Protein AF-A0A3D4JBT1-F1 (afdb_monomer)

Solvent-accessible surface area (backbone atoms only — not comparable to full-atom values): 7798 Å² total; per-residue (Å²): 131,66,65,68,60,50,55,52,30,53,58,32,16,68,37,87,48,50,67,60,29,53,52,49,44,38,75,74,72,32,48,73,40,86,56,46,60,27,53,51,30,33,64,47,52,73,42,46,37,38,30,48,24,38,38,31,36,46,23,38,36,41,27,72,24,38,37,41,36,35,44,56,23,39,38,38,31,46,30,38,41,37,18,67,68,65,61,72,36,80,95,37,51,88,69,64,62,67,11,30,41,39,37,32,40,50,16,37,37,41,30,42,31,41,34,42,29,40,11,31,39,35,43,23,36,54,16,30,46,37,62,41,56,26,42,44,73,19,64,60,92,90,55,86,78,31,66,48,73,48,57,58,74,37,80,40,64,53,53,44,114

Foldseek 3Di:
DPPVLQVLQQVLLQDPDQVSNVVSVVVVVEAAECEGEERLEGADEPYHHYYQEYAYHNEYHDDHAHEEADHLEYHEYAEYEDEDNVCVDPVNVVLVFHRYEEEDYNEYEYHAEYEYRSHYEYHEAVEYNDDHQAYYHLDDPPDSHSYDHDYHPYYHDYNHD

Sequence (161 aa):
MPILKLIFSILISLLPLNILRVLGYQLLGYKINKSKIGFGTFILVDSFTLNQSKIGWFNLFVGPMNVSINQNVSIGHQNKFICGYWVLQNQYKEFNYSRTLQIEQSALITSNHYFDIAGTFILGERSWIAGIGSQFWTHGAGTQNRTIKIGSDCYIGSAVR

Nearest PDB structures (foldseek):
  4n6b-assembly2_C  TM=4.665E-01  e=2.784E-01  Glycine max
  6x3c-assembly2_B  TM=4.922E-01  e=5.284E-01  Staphylococcus aureus
  3mqg-assembly1_B  TM=2.367E-01  e=2.248E-01  Bordetella petrii DSM 12804
  7ojq-assembly1_C  TM=2.293E-01  e=1.721E-01  Pseudomonas paraeruginosa PA7
  7ojw-assembly1_C  TM=2.202E-01  e=6.901E-01  Pseudomonas paraeruginosa PA7

Radius of gyration: 15.09 Å; Cα contacts (8 Å, |Δi|>4): 430; chains: 1; bounding box: 37×35×40 Å

Mean predicted aligned error: 3.05 Å

Structure (mmCIF, N/CA/C/O backbone):
data_AF-A0A3D4JBT1-F1
#
_entry.id   AF-A0A3D4JBT1-F1
#
loop_
_atom_site.group_PDB
_atom_site.id
_atom_site.type_symbol
_atom_site.label_atom_id
_atom_site.label_alt_id
_atom_site.label_comp_id
_atom_site.label_asym_id
_atom_site.label_entity_id
_atom_site.label_seq_id
_atom_site.pdbx_PDB_ins_code
_atom_site.Cartn_x
_atom_site.Cartn_y
_atom_site.Cartn_z
_atom_site.occupancy
_atom_site.B_iso_or_equiv
_atom_site.auth_seq_id
_atom_site.auth_comp_id
_atom_site.auth_asym_id
_atom_site.auth_atom_id
_atom_site.pdbx_PDB_model_num
ATOM 1 N N . MET A 1 1 ? 16.681 8.417 -1.486 1.00 65.06 1 MET A N 1
ATOM 2 C CA . MET A 1 1 ? 15.537 8.565 -0.556 1.00 65.06 1 MET A CA 1
ATOM 3 C C . MET A 1 1 ? 15.643 9.895 0.172 1.00 65.06 1 MET A C 1
ATOM 5 O O . MET A 1 1 ? 16.734 10.194 0.642 1.00 65.06 1 MET A O 1
ATOM 9 N N . PRO A 1 2 ? 14.560 10.678 0.297 1.00 79.12 2 PRO A N 1
ATOM 10 C CA . PRO A 1 2 ? 14.557 11.870 1.142 1.00 79.12 2 PRO A CA 1
ATOM 11 C C . PRO A 1 2 ? 14.524 11.473 2.629 1.00 79.12 2 PRO A C 1
ATOM 13 O O . PRO A 1 2 ? 13.485 11.068 3.149 1.00 79.12 2 PRO A O 1
ATOM 16 N N . ILE A 1 3 ? 15.670 11.586 3.310 1.00 88.44 3 ILE A N 1
ATOM 17 C CA . ILE A 1 3 ? 15.872 11.172 4.716 1.00 88.44 3 ILE A CA 1
ATOM 18 C C . ILE A 1 3 ? 14.867 11.849 5.660 1.00 88.44 3 ILE A C 1
ATOM 20 O O . ILE A 1 3 ? 14.300 11.206 6.538 1.00 88.44 3 ILE A O 1
ATOM 24 N N . LEU A 1 4 ? 14.582 13.134 5.442 1.00 90.06 4 LEU A N 1
ATOM 25 C CA . LEU A 1 4 ? 13.642 13.882 6.273 1.00 90.06 4 LEU A CA 1
ATOM 26 C C . LEU A 1 4 ? 12.213 13.318 6.185 1.00 90.06 4 LEU A C 1
ATOM 28 O O . LEU A 1 4 ? 11.559 13.105 7.204 1.00 90.06 4 LEU A O 1
ATOM 32 N N . LYS A 1 5 ? 11.745 13.007 4.966 1.00 92.31 5 LYS A N 1
ATOM 33 C CA . LYS A 1 5 ? 10.412 12.425 4.739 1.00 92.31 5 LYS A CA 1
ATOM 34 C C . LYS A 1 5 ? 10.290 11.053 5.401 1.00 92.31 5 LYS A C 1
ATOM 36 O O . LYS A 1 5 ? 9.229 10.730 5.928 1.00 92.31 5 LYS A O 1
ATOM 41 N N . LEU A 1 6 ? 11.372 10.270 5.410 1.00 94.25 6 LEU A N 1
ATOM 42 C CA . LEU A 1 6 ? 11.444 8.986 6.109 1.00 94.25 6 LEU A CA 1
ATOM 43 C C . LEU A 1 6 ? 11.224 9.158 7.618 1.00 94.25 6 LEU A C 1
ATOM 45 O O . LEU A 1 6 ? 10.324 8.522 8.160 1.00 94.25 6 LEU A O 1
ATOM 49 N N . ILE A 1 7 ? 11.982 10.043 8.273 1.00 95.69 7 ILE A N 1
ATOM 50 C CA . ILE A 1 7 ? 11.873 10.276 9.724 1.00 95.69 7 ILE A CA 1
ATOM 51 C C . ILE A 1 7 ? 10.448 10.694 10.100 1.00 95.69 7 ILE A C 1
ATOM 53 O O . ILE A 1 7 ? 9.836 10.078 10.972 1.00 95.69 7 ILE A O 1
ATOM 57 N N . PHE A 1 8 ? 9.879 11.681 9.400 1.00 96.19 8 PHE A N 1
ATOM 58 C CA . PHE A 1 8 ? 8.502 12.105 9.659 1.00 96.19 8 PHE A CA 1
ATOM 59 C C . PHE A 1 8 ? 7.496 10.977 9.432 1.00 96.19 8 PHE A C 1
ATOM 61 O O . PHE A 1 8 ? 6.608 10.782 10.255 1.00 96.19 8 PHE A O 1
ATOM 68 N N . SER A 1 9 ? 7.653 10.192 8.365 1.00 96.19 9 SER A N 1
ATOM 69 C CA . SER A 1 9 ? 6.749 9.071 8.081 1.00 96.19 9 SER A CA 1
ATOM 70 C C . SER A 1 9 ? 6.779 8.010 9.187 1.00 96.19 9 SER A C 1
ATOM 72 O O . SER A 1 9 ? 5.730 7.439 9.492 1.00 96.19 9 SER A O 1
ATOM 74 N N . ILE A 1 10 ? 7.943 7.775 9.812 1.00 97.00 10 ILE A N 1
ATOM 75 C CA . ILE A 1 10 ? 8.084 6.865 10.960 1.00 97.00 10 ILE A CA 1
ATOM 76 C C . ILE A 1 10 ? 7.327 7.440 12.155 1.00 97.00 10 ILE A C 1
ATOM 78 O O . ILE A 1 10 ? 6.457 6.764 12.700 1.00 97.00 10 ILE A O 1
ATOM 82 N N . LEU A 1 11 ? 7.600 8.697 12.519 1.00 97.62 11 LEU A N 1
ATOM 83 C CA . LEU A 1 11 ? 6.944 9.356 13.651 1.00 97.62 11 LEU A CA 1
ATOM 84 C C . LEU A 1 11 ? 5.418 9.357 13.501 1.00 97.62 11 LEU A C 1
ATOM 86 O O . LEU A 1 11 ? 4.709 9.000 14.438 1.00 97.62 11 LEU A O 1
ATOM 90 N N . ILE A 1 12 ? 4.913 9.680 12.306 1.00 97.56 12 ILE A N 1
ATOM 91 C CA . ILE A 1 12 ? 3.477 9.687 12.013 1.00 97.56 12 ILE A CA 1
ATOM 92 C C . ILE A 1 12 ? 2.884 8.283 12.166 1.00 97.56 12 ILE A C 1
ATOM 94 O O . ILE A 1 12 ? 1.822 8.143 12.769 1.00 97.56 12 ILE A O 1
ATOM 98 N N . SER A 1 13 ? 3.560 7.236 11.677 1.00 96.88 13 SER A N 1
ATOM 99 C CA . SER A 1 13 ? 3.044 5.856 11.743 1.00 96.88 13 SER A CA 1
ATOM 100 C C . SER A 1 13 ? 2.804 5.358 13.178 1.00 96.88 13 SER A C 1
ATOM 102 O O . SER A 1 13 ? 1.915 4.533 13.406 1.00 96.88 13 SER A O 1
ATOM 104 N N . LEU A 1 14 ? 3.548 5.904 14.147 1.00 97.12 14 LEU A N 1
ATOM 105 C CA . LEU A 1 14 ? 3.482 5.565 15.570 1.00 97.12 14 LEU A CA 1
ATOM 106 C C . LEU A 1 14 ? 2.464 6.406 16.357 1.00 97.12 14 LEU A C 1
ATOM 108 O O . LEU A 1 14 ? 2.245 6.150 17.541 1.00 97.12 14 LEU A O 1
ATOM 112 N N . LEU A 1 15 ? 1.817 7.402 15.741 1.00 96.69 15 LEU A N 1
ATOM 113 C CA . LEU A 1 15 ? 0.787 8.188 16.424 1.00 96.69 15 LEU A CA 1
ATOM 114 C C . LEU A 1 15 ? -0.424 7.293 16.741 1.00 96.69 15 LEU A C 1
ATOM 116 O O . LEU A 1 15 ? -0.885 6.573 15.854 1.00 96.69 15 LEU A O 1
ATOM 120 N N . PRO A 1 16 ? -0.996 7.339 17.959 1.00 93.25 16 PRO A N 1
ATOM 121 C CA . PRO A 1 16 ? -2.045 6.404 18.384 1.00 93.25 16 PRO A CA 1
ATOM 122 C C . PRO A 1 16 ? -3.428 6.718 17.795 1.00 93.25 16 PRO A C 1
ATOM 124 O O . PRO A 1 16 ? -4.210 5.807 17.513 1.00 93.25 16 PRO A O 1
ATOM 127 N N . LEU A 1 17 ? -3.731 7.992 17.530 1.00 96.44 17 LEU A N 1
ATOM 128 C CA . LEU A 1 17 ? -5.041 8.427 17.040 1.00 96.44 17 LEU A CA 1
ATOM 129 C C . LEU A 1 17 ? -5.068 8.559 15.512 1.00 96.44 17 LEU A C 1
ATOM 131 O O . LEU A 1 17 ? -4.151 9.112 14.906 1.00 96.44 17 LEU A O 1
ATOM 135 N N . ASN A 1 18 ? -6.169 8.120 14.890 1.00 96.25 18 ASN A N 1
ATOM 136 C CA . ASN A 1 18 ? -6.364 8.211 13.437 1.00 96.25 18 ASN A CA 1
ATOM 137 C C . ASN A 1 18 ? -6.251 9.648 12.920 1.00 96.25 18 ASN A C 1
ATOM 139 O O . ASN A 1 18 ? -5.629 9.879 11.891 1.00 96.25 18 ASN A O 1
ATOM 143 N N . ILE A 1 19 ? -6.837 10.606 13.641 1.00 97.19 19 ILE A N 1
ATOM 144 C CA . ILE A 1 19 ? -6.846 12.006 13.215 1.00 97.19 19 ILE A CA 1
ATOM 145 C C . ILE A 1 19 ? -5.430 12.583 13.153 1.00 97.19 19 ILE A C 1
ATOM 147 O O . ILE A 1 19 ? -5.082 13.232 12.174 1.00 97.19 19 ILE A O 1
ATOM 151 N N . LEU A 1 20 ? -4.584 12.255 14.134 1.00 97.44 20 LEU A N 1
ATOM 152 C CA . LEU A 1 20 ? -3.192 12.695 14.173 1.00 97.44 20 LEU A CA 1
ATOM 153 C C . LEU A 1 20 ? -2.381 12.069 13.034 1.00 97.44 20 LEU A C 1
ATOM 155 O O . LEU A 1 20 ? -1.608 12.765 12.383 1.00 97.44 20 LEU A O 1
ATOM 159 N N . ARG A 1 21 ? -2.603 10.778 12.744 1.00 97.75 21 ARG A N 1
ATOM 160 C CA . ARG A 1 21 ? -1.972 10.101 11.601 1.00 97.75 21 ARG A CA 1
ATOM 161 C C . ARG A 1 21 ? -2.361 10.741 10.272 1.00 97.75 21 ARG A C 1
ATOM 163 O O . ARG A 1 21 ? -1.494 11.025 9.454 1.00 97.75 21 ARG A O 1
ATOM 170 N N . VAL A 1 22 ? -3.656 10.977 10.062 1.00 97.88 22 VAL A N 1
ATOM 171 C CA . VAL A 1 22 ? -4.169 11.586 8.828 1.00 97.88 22 VAL A CA 1
ATOM 172 C C . VAL A 1 22 ? -3.608 12.994 8.646 1.00 97.88 22 VAL A C 1
ATOM 174 O O . VAL A 1 22 ? -3.063 13.276 7.583 1.00 97.88 22 VAL A O 1
ATOM 177 N N . LE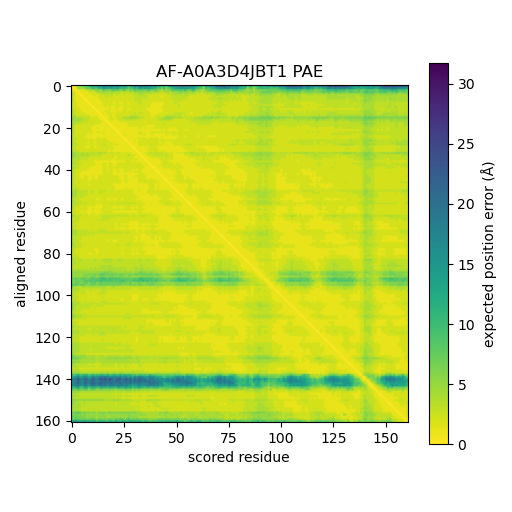U A 1 23 ? -3.671 13.842 9.677 1.00 97.75 23 LEU A N 1
ATOM 178 C CA . LEU A 1 23 ? -3.118 15.198 9.624 1.00 97.75 23 LEU A CA 1
ATOM 179 C C . LEU A 1 23 ? -1.608 15.178 9.367 1.00 97.75 23 LEU A C 1
ATOM 181 O O . LEU A 1 23 ? -1.127 15.889 8.490 1.00 97.75 23 LEU A O 1
ATOM 185 N N . GLY A 1 24 ? -0.863 14.319 10.068 1.00 97.69 24 GLY A N 1
ATOM 186 C CA . GLY A 1 24 ? 0.577 14.169 9.868 1.00 97.69 24 GLY A CA 1
ATOM 187 C C . GLY A 1 24 ? 0.930 13.799 8.427 1.00 97.69 24 GLY A C 1
ATOM 188 O O . GLY A 1 24 ? 1.806 14.411 7.821 1.00 97.69 24 GLY A O 1
ATOM 189 N N . TYR A 1 25 ? 0.212 12.842 7.839 1.00 98.06 25 TYR A N 1
ATOM 190 C CA . TYR A 1 25 ? 0.418 12.463 6.444 1.00 98.06 25 TYR A CA 1
ATOM 191 C C . TYR A 1 25 ? -0.006 13.554 5.451 1.00 98.06 25 TYR A C 1
ATOM 193 O O . TYR A 1 25 ? 0.659 13.737 4.432 1.00 98.06 25 TYR A O 1
ATOM 201 N N . GLN A 1 26 ? -1.055 14.320 5.750 1.00 97.75 26 GLN A N 1
ATOM 202 C CA . GLN A 1 26 ? -1.443 15.476 4.937 1.00 97.75 26 GLN A CA 1
ATOM 203 C C . GLN A 1 26 ? -0.381 16.586 4.950 1.00 97.75 26 GLN A C 1
ATOM 205 O O . GLN A 1 26 ? -0.138 17.192 3.908 1.00 97.75 26 GLN A O 1
ATOM 210 N N . LEU A 1 27 ? 0.317 16.805 6.073 1.00 97.19 27 LEU A N 1
ATOM 211 C CA . LEU A 1 27 ? 1.448 17.745 6.148 1.00 97.19 27 LEU A CA 1
ATOM 212 C C . LEU A 1 27 ? 2.621 17.341 5.238 1.00 97.19 27 LEU A C 1
ATOM 214 O O . LEU A 1 27 ? 3.384 18.200 4.806 1.00 97.19 27 LEU A O 1
ATOM 218 N N . LEU A 1 28 ? 2.745 16.054 4.892 1.00 95.69 28 LEU A N 1
ATOM 219 C CA . LEU A 1 28 ? 3.712 15.563 3.900 1.00 95.69 28 LEU A CA 1
ATOM 220 C C . LEU A 1 28 ? 3.238 15.732 2.442 1.00 95.69 28 LEU A C 1
ATOM 222 O O . LEU A 1 28 ? 3.902 15.242 1.525 1.00 95.69 28 LEU A O 1
ATOM 226 N N . GLY A 1 29 ? 2.103 16.403 2.219 1.00 96.88 29 GLY A N 1
ATOM 227 C CA . GLY A 1 29 ? 1.519 16.664 0.901 1.00 96.88 29 GLY A CA 1
ATOM 228 C C . GLY A 1 29 ? 0.580 15.569 0.390 1.00 96.88 29 GLY A C 1
ATOM 229 O O . GLY A 1 29 ? 0.155 15.618 -0.766 1.00 96.88 29 GLY A O 1
ATOM 230 N N . TYR A 1 30 ? 0.247 14.568 1.211 1.00 98.31 30 TYR A N 1
ATOM 231 C CA . TYR A 1 30 ? -0.674 13.504 0.812 1.00 98.31 30 TYR A CA 1
ATOM 232 C C . TYR A 1 30 ? -2.140 13.949 0.889 1.00 98.31 30 TYR A C 1
ATOM 234 O O . TYR A 1 30 ? -2.539 14.730 1.751 1.00 98.31 30 TYR A O 1
ATOM 242 N N . LYS A 1 31 ? -2.976 13.412 -0.003 1.00 98.62 31 LYS A N 1
ATOM 243 C CA . LYS A 1 31 ? -4.398 13.760 -0.110 1.00 98.62 31 LYS A CA 1
ATOM 244 C C . LYS A 1 31 ? -5.251 12.671 0.526 1.00 98.62 31 LYS A C 1
ATOM 246 O O . LYS A 1 31 ? -5.567 11.669 -0.105 1.00 98.62 31 LYS A O 1
ATOM 251 N N . ILE A 1 32 ? -5.623 12.857 1.787 1.00 98.44 32 ILE A N 1
ATOM 252 C CA . ILE A 1 32 ? -6.417 11.876 2.536 1.00 98.44 32 ILE A CA 1
ATOM 253 C C . ILE A 1 32 ? -7.747 12.512 2.940 1.00 98.44 32 ILE A C 1
ATOM 255 O O . ILE A 1 32 ? -7.748 13.526 3.628 1.00 98.44 32 ILE A O 1
ATOM 259 N N . ASN A 1 33 ? -8.879 11.937 2.532 1.00 96.94 33 ASN A N 1
ATOM 260 C CA . ASN A 1 33 ? -10.214 12.481 2.801 1.00 96.94 33 ASN A CA 1
ATOM 261 C C . ASN A 1 33 ? -11.126 11.421 3.433 1.00 96.94 33 ASN A C 1
ATOM 263 O O . ASN A 1 33 ? -11.237 10.316 2.900 1.00 96.94 33 ASN A O 1
ATOM 267 N N . LYS A 1 34 ? -11.783 11.756 4.559 1.00 97.38 34 LYS A N 1
ATOM 268 C CA . LYS A 1 34 ? -12.781 10.915 5.261 1.00 97.38 34 LYS A CA 1
ATOM 269 C C . LYS A 1 34 ? -12.349 9.446 5.404 1.00 97.38 34 LYS A C 1
ATOM 271 O O . LYS A 1 34 ? -13.151 8.534 5.240 1.00 97.38 34 LYS A O 1
ATOM 276 N N . SER A 1 35 ? -11.067 9.224 5.685 1.00 98.19 35 SER A N 1
ATOM 277 C CA . SER A 1 35 ? -10.445 7.898 5.645 1.00 98.19 35 SER A CA 1
ATOM 278 C C . SER A 1 35 ? -9.826 7.501 6.980 1.00 98.19 35 SER A C 1
ATOM 280 O O . SER A 1 35 ? -9.560 8.338 7.850 1.00 98.19 35 SER A O 1
ATOM 282 N N . LYS A 1 36 ? -9.603 6.196 7.141 1.00 98.31 36 LYS A N 1
ATOM 283 C CA . LYS A 1 36 ? -8.970 5.615 8.326 1.00 98.31 36 LYS A CA 1
ATOM 284 C C . LYS A 1 36 ? -7.639 4.973 7.958 1.00 98.31 36 LYS A C 1
ATOM 286 O O . LYS A 1 36 ? -7.580 4.146 7.055 1.00 98.31 36 LYS A O 1
ATOM 291 N N . ILE A 1 37 ? -6.595 5.328 8.696 1.00 98.56 37 ILE A N 1
ATOM 292 C CA . ILE A 1 37 ? -5.261 4.744 8.599 1.00 98.56 37 ILE A CA 1
ATOM 293 C C . ILE A 1 37 ? -4.966 4.037 9.915 1.00 98.56 37 ILE A C 1
ATOM 295 O O . ILE A 1 37 ? -5.024 4.632 10.997 1.00 98.56 37 ILE A O 1
ATOM 299 N N . GLY A 1 38 ? -4.670 2.749 9.818 1.00 98.19 38 GLY A N 1
ATOM 300 C CA . GLY A 1 38 ? -4.325 1.894 10.933 1.00 98.19 38 GLY A CA 1
ATOM 301 C C . GLY A 1 38 ? -3.025 2.286 11.623 1.00 98.19 38 GLY A C 1
ATOM 302 O O . GLY A 1 38 ? -2.120 2.830 10.993 1.00 98.19 38 GLY A O 1
ATOM 303 N N . PHE A 1 39 ? -2.919 1.974 12.914 1.00 98.19 39 PHE A N 1
ATOM 304 C CA . PHE A 1 39 ? -1.674 2.146 13.661 1.00 98.19 39 PHE A CA 1
ATOM 305 C C . PHE A 1 39 ? -0.519 1.371 13.004 1.00 98.19 39 PHE A C 1
ATOM 307 O O . PHE A 1 39 ? -0.730 0.295 12.435 1.00 98.19 39 PHE A O 1
ATOM 314 N N . GLY A 1 40 ? 0.687 1.940 13.036 1.00 98.12 40 GLY A N 1
ATOM 315 C CA . GLY A 1 40 ? 1.882 1.345 12.440 1.00 98.12 40 GLY A CA 1
ATOM 316 C C . GLY A 1 40 ? 1.874 1.294 10.910 1.00 98.12 40 GLY A C 1
ATOM 317 O O . GLY A 1 40 ? 2.799 0.742 10.324 1.00 98.12 40 GLY A O 1
ATOM 318 N N . THR A 1 41 ? 0.849 1.839 10.244 1.00 98.62 41 THR A N 1
ATOM 319 C CA . THR A 1 41 ? 0.855 1.965 8.782 1.00 98.62 41 THR A CA 1
ATOM 320 C C . THR A 1 41 ? 1.863 3.019 8.386 1.00 98.62 41 THR A C 1
ATOM 322 O O . THR A 1 41 ? 1.760 4.161 8.825 1.00 98.62 41 THR A O 1
ATOM 325 N N . PHE A 1 42 ? 2.814 2.631 7.550 1.00 98.62 42 PHE A N 1
ATOM 326 C CA . PHE A 1 42 ? 3.928 3.461 7.137 1.00 98.62 42 PHE A CA 1
ATOM 327 C C . PHE A 1 42 ? 3.803 3.818 5.654 1.00 98.62 42 PHE A C 1
ATOM 329 O O . PHE A 1 42 ? 3.724 2.932 4.802 1.00 98.62 42 PHE A O 1
ATOM 336 N N . ILE A 1 43 ? 3.777 5.120 5.351 1.00 98.56 43 ILE A N 1
ATOM 337 C CA . ILE A 1 43 ? 3.564 5.647 3.996 1.00 98.56 43 ILE A CA 1
ATOM 338 C C . ILE A 1 43 ? 4.706 6.588 3.607 1.00 98.56 43 ILE A C 1
ATOM 340 O O . ILE A 1 43 ? 4.745 7.750 4.011 1.00 98.56 43 ILE A O 1
ATOM 344 N N . LEU A 1 44 ? 5.610 6.098 2.763 1.00 98.06 44 LEU A N 1
ATOM 345 C CA . LEU A 1 44 ? 6.731 6.838 2.196 1.00 98.06 44 LEU A CA 1
ATOM 346 C C . LEU A 1 44 ? 6.767 6.633 0.678 1.00 98.06 44 LEU A C 1
ATOM 348 O O . LEU A 1 44 ? 7.447 5.739 0.173 1.00 98.06 44 LEU A O 1
ATOM 352 N N . VAL A 1 45 ? 6.018 7.476 -0.032 1.00 98.25 45 VAL A N 1
ATOM 353 C CA . VAL A 1 45 ? 5.832 7.406 -1.489 1.00 98.25 45 VAL A CA 1
ATOM 354 C C . VAL A 1 45 ? 5.926 8.785 -2.139 1.00 98.25 45 VAL A C 1
ATOM 356 O O . VAL A 1 45 ? 5.992 9.791 -1.427 1.00 98.25 45 VAL A O 1
ATOM 359 N N . ASP A 1 46 ? 5.945 8.867 -3.471 1.00 97.50 46 ASP A N 1
ATOM 360 C CA . ASP A 1 46 ? 6.001 10.154 -4.179 1.00 97.50 46 ASP A CA 1
ATOM 361 C C . ASP A 1 46 ? 4.675 10.903 -4.011 1.00 97.50 46 ASP A C 1
ATOM 363 O O . ASP A 1 46 ? 4.655 12.035 -3.522 1.00 97.50 46 ASP A O 1
ATOM 367 N N . SER A 1 47 ? 3.561 10.228 -4.311 1.00 98.38 47 SER A N 1
ATOM 368 C CA . SER A 1 47 ? 2.209 10.744 -4.103 1.00 98.38 47 SER A CA 1
ATOM 369 C C . SER A 1 47 ? 1.283 9.681 -3.517 1.00 98.38 47 SER A C 1
ATOM 371 O O . SER A 1 47 ? 1.412 8.488 -3.797 1.00 98.38 47 SER A O 1
ATOM 373 N N . PHE A 1 48 ? 0.346 10.123 -2.680 1.00 98.81 48 PHE A N 1
ATOM 374 C CA . PHE A 1 48 ? -0.618 9.251 -2.021 1.00 98.81 48 PHE A CA 1
ATOM 375 C C . PHE A 1 48 ? -1.980 9.937 -1.952 1.00 98.81 48 PHE A C 1
ATOM 377 O O . PHE A 1 48 ? -2.100 11.030 -1.388 1.00 98.81 48 PHE A O 1
ATOM 384 N N . THR A 1 49 ? -2.995 9.287 -2.517 1.00 98.88 49 THR A N 1
ATOM 385 C CA . THR A 1 49 ? -4.395 9.711 -2.447 1.00 98.88 49 THR A CA 1
ATOM 386 C C . THR A 1 49 ? -5.248 8.595 -1.852 1.00 98.88 49 THR A C 1
ATOM 388 O O . THR A 1 49 ? -5.174 7.455 -2.304 1.00 98.88 49 THR A O 1
ATOM 391 N N . LEU A 1 50 ? -6.063 8.925 -0.849 1.00 98.75 50 LEU A N 1
ATOM 392 C CA . LEU A 1 50 ? -6.956 7.994 -0.160 1.00 98.75 50 LEU A CA 1
ATOM 393 C C . LEU A 1 50 ? -8.297 8.672 0.136 1.00 98.75 50 LEU A C 1
ATOM 395 O O . LEU A 1 50 ? -8.356 9.629 0.911 1.00 98.75 50 LEU A O 1
ATOM 399 N N . ASN A 1 51 ? -9.375 8.160 -0.453 1.00 98.38 51 ASN A N 1
ATOM 400 C CA . ASN A 1 51 ? -10.706 8.759 -0.358 1.00 98.38 51 ASN A CA 1
ATOM 401 C C . ASN A 1 51 ? -11.706 7.791 0.268 1.00 98.38 51 ASN A C 1
ATOM 403 O O . ASN A 1 51 ? -11.862 6.698 -0.247 1.00 98.38 51 ASN A O 1
ATOM 407 N N . GLN A 1 52 ? -12.414 8.205 1.326 1.00 98.56 52 GLN A N 1
ATOM 408 C CA . GLN A 1 52 ? -13.518 7.453 1.955 1.00 98.56 52 GLN A CA 1
ATOM 409 C C . GLN A 1 52 ? -13.237 5.951 2.140 1.00 98.56 52 GLN A C 1
ATOM 411 O O . GLN A 1 52 ? -14.092 5.106 1.879 1.00 98.56 52 GLN A O 1
ATOM 416 N N . SER A 1 53 ? -12.022 5.627 2.578 1.00 98.69 53 SER A N 1
ATOM 417 C CA . SER A 1 53 ? -11.504 4.259 2.584 1.00 98.69 53 SER A CA 1
ATOM 418 C C . SER A 1 53 ? -10.767 3.947 3.880 1.00 98.69 53 SER A C 1
ATOM 420 O O . SER A 1 53 ? -10.460 4.836 4.687 1.00 98.69 53 SER A O 1
ATOM 422 N N . LYS A 1 54 ? -10.511 2.661 4.124 1.00 98.75 54 LYS A N 1
ATOM 423 C CA . LYS A 1 54 ? -9.830 2.196 5.338 1.00 98.75 54 LYS A CA 1
ATOM 424 C C . LYS A 1 54 ? -8.612 1.347 5.004 1.00 98.75 54 LYS A C 1
ATOM 426 O O . LYS A 1 54 ? -8.676 0.455 4.164 1.00 98.75 54 LYS A O 1
ATOM 431 N N . ILE A 1 55 ? -7.525 1.612 5.717 1.00 98.81 55 ILE A N 1
ATOM 432 C CA . ILE A 1 55 ? -6.296 0.824 5.698 1.00 98.81 55 ILE A CA 1
ATOM 433 C C . ILE A 1 55 ? -6.075 0.286 7.109 1.00 98.81 55 ILE A C 1
ATOM 435 O O . ILE A 1 55 ? -6.072 1.056 8.073 1.00 98.81 55 ILE A O 1
ATOM 439 N N . GLY A 1 56 ? -5.928 -1.032 7.234 1.00 98.56 56 GLY A N 1
ATOM 440 C CA . GLY A 1 56 ? -5.641 -1.714 8.489 1.00 98.56 56 GLY A CA 1
ATOM 441 C C . GLY A 1 56 ? -4.236 -1.421 9.008 1.00 98.56 56 GLY A C 1
ATOM 442 O O . GLY A 1 56 ? -3.540 -0.524 8.546 1.00 98.56 56 GLY A O 1
ATOM 443 N N . TRP A 1 57 ? -3.825 -2.151 10.032 1.00 98.38 57 TRP A N 1
ATOM 444 C CA . TRP A 1 57 ? -2.585 -1.886 10.768 1.00 98.38 57 TRP A CA 1
ATOM 445 C C . TRP A 1 57 ? -1.348 -2.418 10.040 1.00 98.38 57 TRP A C 1
ATOM 447 O O . TRP A 1 57 ? -1.434 -3.397 9.298 1.00 98.38 57 TRP A O 1
ATOM 457 N N . PHE 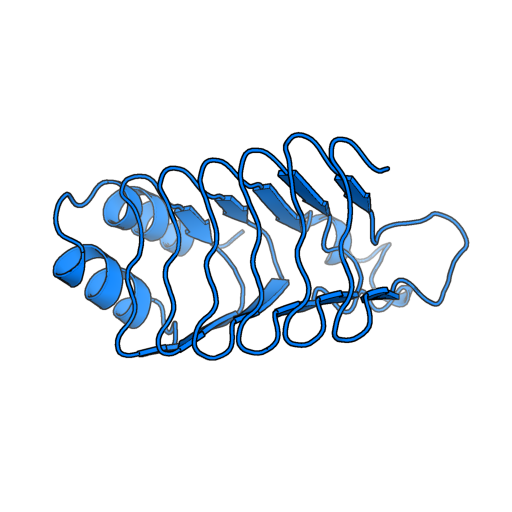A 1 58 ? -0.196 -1.798 10.305 1.00 98.56 58 PHE A N 1
ATOM 458 C CA . PHE A 1 58 ? 1.125 -2.260 9.854 1.00 98.56 58 PHE A CA 1
ATOM 459 C C . PHE A 1 58 ? 1.282 -2.459 8.338 1.00 98.56 58 PHE A C 1
ATOM 461 O O . PHE A 1 58 ? 2.120 -3.245 7.900 1.00 98.56 58 PHE A O 1
ATOM 468 N N . ASN A 1 59 ? 0.490 -1.761 7.519 1.00 98.88 59 ASN A N 1
ATOM 469 C CA . ASN A 1 59 ? 0.706 -1.755 6.073 1.00 98.88 59 ASN A CA 1
ATOM 470 C C . ASN A 1 59 ? 1.946 -0.923 5.725 1.00 98.88 59 ASN A C 1
ATOM 472 O O . ASN A 1 59 ? 2.216 0.095 6.363 1.00 98.88 59 ASN A O 1
ATOM 476 N N . LEU A 1 60 ? 2.669 -1.335 4.687 1.00 98.81 60 LEU A N 1
ATOM 477 C CA . LEU A 1 60 ? 3.851 -0.638 4.191 1.00 98.81 60 LEU A CA 1
ATOM 478 C C . LEU A 1 60 ? 3.600 -0.148 2.769 1.00 98.81 60 LEU A C 1
ATOM 480 O O . LEU A 1 60 ? 3.346 -0.954 1.882 1.00 98.81 60 LEU A O 1
ATOM 484 N N . PHE A 1 61 ? 3.727 1.157 2.549 1.00 98.75 61 PHE A N 1
ATOM 485 C CA . PHE A 1 61 ? 3.785 1.775 1.227 1.00 98.75 61 PHE A CA 1
ATOM 486 C C . PHE A 1 61 ? 5.138 2.464 1.107 1.00 98.75 61 PHE A C 1
ATOM 488 O O . PHE A 1 61 ? 5.347 3.512 1.717 1.00 98.75 61 PHE A O 1
ATOM 495 N N . VAL A 1 62 ? 6.083 1.859 0.388 1.00 98.25 62 VAL A N 1
ATOM 496 C CA . VAL A 1 62 ? 7.478 2.318 0.380 1.00 98.25 62 VAL A CA 1
ATOM 497 C C . VAL A 1 62 ? 8.032 2.346 -1.028 1.00 98.25 62 VAL A C 1
ATOM 499 O O . VAL A 1 62 ? 8.029 1.328 -1.712 1.00 98.25 62 VAL A O 1
ATOM 502 N N . GLY A 1 63 ? 8.582 3.489 -1.427 1.00 97.00 63 GLY A N 1
ATOM 503 C CA . GLY A 1 63 ? 9.314 3.611 -2.682 1.00 97.00 63 GLY A CA 1
ATOM 504 C C . GLY A 1 63 ? 8.888 4.802 -3.521 1.00 97.00 63 GLY A C 1
ATOM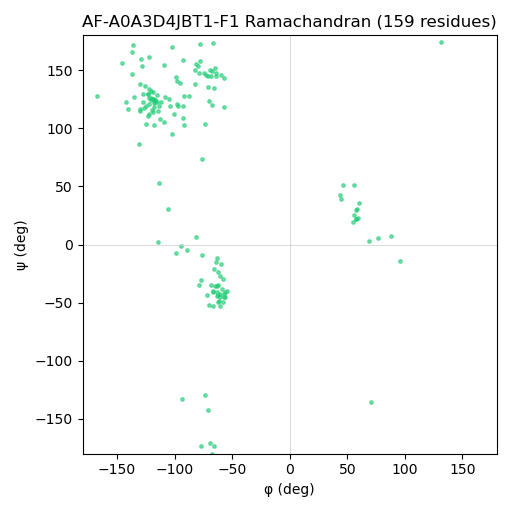 505 O O . GLY A 1 63 ? 7.918 5.476 -3.182 1.00 97.00 63 GLY A O 1
ATOM 506 N N . PRO A 1 64 ? 9.580 5.070 -4.635 1.00 96.69 64 PRO A N 1
ATOM 507 C CA . PRO A 1 64 ? 9.208 6.146 -5.537 1.00 96.69 64 PRO A CA 1
ATOM 508 C C . PRO A 1 64 ? 7.995 5.716 -6.367 1.00 96.69 64 PRO A C 1
ATOM 510 O O . PRO A 1 64 ? 8.137 5.367 -7.531 1.00 96.69 64 PRO A O 1
ATOM 513 N N . MET A 1 65 ? 6.806 5.669 -5.772 1.00 97.94 65 MET A N 1
ATOM 514 C CA . MET A 1 65 ? 5.571 5.294 -6.463 1.00 97.94 65 MET A CA 1
ATOM 515 C C . MET A 1 65 ? 4.452 6.303 -6.237 1.00 97.94 65 MET A C 1
ATOM 517 O O . MET A 1 65 ? 4.461 7.069 -5.273 1.00 97.94 65 MET A O 1
ATOM 521 N N . ASN A 1 66 ? 3.477 6.277 -7.135 1.00 98.69 66 ASN A N 1
ATOM 522 C CA . ASN A 1 66 ? 2.240 7.033 -7.041 1.00 98.69 66 ASN A CA 1
ATOM 523 C C . ASN A 1 66 ? 1.112 6.087 -6.643 1.00 98.69 66 ASN A C 1
ATOM 525 O O . ASN A 1 66 ? 0.890 5.072 -7.305 1.00 98.69 66 ASN A O 1
ATOM 529 N N . VAL A 1 67 ? 0.409 6.420 -5.564 1.00 98.88 67 VAL A N 1
ATOM 530 C CA . VAL A 1 67 ? -0.653 5.587 -4.998 1.00 98.88 67 VAL A CA 1
ATOM 531 C C . VAL A 1 67 ? -1.985 6.325 -5.062 1.00 98.88 67 VAL A C 1
ATOM 533 O O . VAL A 1 67 ? -2.120 7.424 -4.519 1.00 98.88 67 VAL A O 1
ATOM 536 N N . SER A 1 68 ? -2.980 5.697 -5.686 1.00 98.81 68 SER A N 1
ATOM 537 C CA . SER A 1 68 ? -4.363 6.171 -5.734 1.00 98.81 68 SER A CA 1
ATOM 538 C C . SER A 1 68 ? -5.313 5.091 -5.226 1.00 98.81 68 SER A C 1
ATOM 540 O O . SER A 1 68 ? -5.382 3.998 -5.787 1.00 98.81 68 SER A O 1
ATOM 542 N N . ILE A 1 69 ? -6.038 5.400 -4.153 1.00 98.88 69 ILE A N 1
ATOM 543 C CA . ILE A 1 69 ? -7.032 4.517 -3.544 1.00 98.88 69 ILE A CA 1
ATOM 544 C C . ILE A 1 69 ? -8.377 5.244 -3.543 1.00 98.88 69 ILE A C 1
ATOM 546 O O . ILE A 1 69 ? -8.561 6.249 -2.843 1.00 98.88 69 ILE A O 1
ATOM 550 N N . ASN A 1 70 ? -9.308 4.725 -4.344 1.00 98.56 70 ASN A N 1
ATOM 551 C CA . ASN A 1 70 ? -10.641 5.287 -4.523 1.00 98.56 70 ASN A CA 1
ATOM 552 C C . ASN A 1 70 ? -11.579 4.971 -3.343 1.00 98.56 70 ASN A C 1
ATOM 554 O O . ASN A 1 70 ? -11.152 4.495 -2.291 1.00 98.56 70 ASN A O 1
ATOM 558 N N . GLN A 1 71 ? -12.853 5.339 -3.490 1.00 98.62 71 GLN A N 1
ATOM 559 C CA . GLN A 1 71 ? -13.872 5.283 -2.439 1.00 98.62 71 GLN A CA 1
ATOM 560 C C . GLN A 1 71 ? -14.265 3.855 -2.058 1.00 98.62 71 GLN A C 1
ATOM 562 O O . GLN A 1 71 ? -14.276 2.953 -2.896 1.00 98.62 71 GLN A O 1
ATOM 567 N N . ASN A 1 72 ? -14.662 3.670 -0.796 1.00 98.62 72 ASN A N 1
ATOM 568 C CA . ASN A 1 72 ? -15.184 2.410 -0.259 1.00 98.62 72 ASN A CA 1
ATOM 569 C C . ASN A 1 72 ? -14.208 1.225 -0.362 1.00 98.62 72 ASN A C 1
ATOM 571 O O . ASN A 1 72 ? -14.623 0.069 -0.325 1.00 98.62 72 ASN A O 1
ATOM 575 N N . VAL A 1 73 ? -12.907 1.499 -0.458 1.00 98.81 73 VAL A N 1
ATOM 576 C CA . VAL A 1 73 ? -11.857 0.483 -0.455 1.00 98.81 73 VAL A CA 1
ATOM 577 C C . VAL A 1 73 ? -11.535 0.069 0.975 1.00 98.81 73 VAL A C 1
ATOM 579 O O . VAL A 1 73 ? -11.407 0.890 1.893 1.00 98.81 73 VAL A O 1
ATOM 582 N N . SER A 1 74 ? -11.352 -1.234 1.157 1.00 98.88 74 SER A N 1
ATOM 583 C CA . SER A 1 74 ? -10.876 -1.823 2.400 1.00 98.88 74 SER A CA 1
ATOM 584 C C . SER A 1 74 ? -9.552 -2.536 2.163 1.00 98.88 74 SER A C 1
ATOM 586 O O . SER A 1 74 ? -9.504 -3.511 1.424 1.00 98.88 74 SER A O 1
ATOM 588 N N . ILE A 1 75 ? -8.492 -2.088 2.828 1.00 98.88 75 ILE A N 1
ATOM 589 C CA . ILE A 1 75 ? -7.212 -2.799 2.895 1.00 98.88 75 ILE A CA 1
ATOM 590 C C . ILE A 1 75 ? -7.064 -3.350 4.312 1.00 98.88 75 ILE A C 1
ATOM 592 O O . ILE A 1 75 ? -7.200 -2.596 5.279 1.00 98.88 75 ILE A O 1
ATOM 596 N N . GLY A 1 76 ? -6.805 -4.650 4.441 1.00 98.75 76 GLY A N 1
ATOM 597 C CA . GLY A 1 76 ? -6.546 -5.325 5.709 1.00 98.75 76 GLY A CA 1
ATOM 598 C C . GLY A 1 76 ? -5.188 -4.949 6.298 1.00 98.75 76 GLY A C 1
ATOM 599 O O . GLY A 1 76 ? -4.769 -3.794 6.251 1.00 98.75 76 GLY A O 1
ATOM 600 N N . HIS A 1 77 ? -4.502 -5.906 6.909 1.00 98.56 77 HIS A N 1
ATOM 601 C CA . HIS A 1 77 ? -3.312 -5.652 7.721 1.00 98.56 77 HIS A CA 1
ATOM 602 C C . HIS A 1 77 ? -2.044 -6.157 7.034 1.00 98.56 77 HIS A C 1
ATOM 604 O O . HIS A 1 77 ? -2.087 -7.113 6.263 1.00 98.56 77 HIS A O 1
ATOM 610 N N . GLN A 1 78 ? -0.898 -5.562 7.370 1.00 98.62 78 GLN A N 1
ATOM 611 C CA . GLN A 1 78 ? 0.429 -6.102 7.034 1.00 98.62 78 GLN A CA 1
ATOM 612 C C . GLN A 1 78 ? 0.688 -6.334 5.533 1.00 98.62 78 GLN A C 1
ATOM 614 O O . GLN A 1 78 ? 1.574 -7.109 5.174 1.00 98.62 78 GLN A O 1
ATOM 619 N N . ASN A 1 79 ? -0.046 -5.667 4.639 1.00 98.88 79 ASN A N 1
ATOM 620 C CA . ASN A 1 79 ? 0.269 -5.712 3.216 1.00 98.88 79 ASN A CA 1
ATOM 621 C C . ASN A 1 79 ? 1.501 -4.854 2.928 1.00 98.88 79 ASN A C 1
ATOM 623 O O . ASN A 1 79 ? 1.731 -3.822 3.569 1.00 98.88 79 ASN A O 1
ATOM 627 N N . LYS A 1 80 ? 2.289 -5.278 1.943 1.00 98.88 80 LYS A N 1
ATOM 628 C CA . LYS A 1 80 ? 3.515 -4.600 1.527 1.00 98.88 80 LYS A CA 1
ATOM 629 C C . LYS A 1 80 ? 3.377 -4.157 0.080 1.00 98.88 80 LYS A C 1
ATOM 631 O O . LYS A 1 80 ? 3.328 -4.994 -0.810 1.00 98.88 80 LYS A O 1
ATOM 636 N N . PHE A 1 81 ? 3.348 -2.852 -0.138 1.00 98.81 81 PHE A N 1
ATOM 637 C CA . PHE A 1 81 ? 3.379 -2.206 -1.443 1.00 98.81 81 PHE A CA 1
ATOM 638 C C . PHE A 1 81 ? 4.746 -1.543 -1.592 1.00 98.81 81 PHE A C 1
ATOM 640 O O . PHE A 1 81 ? 5.042 -0.550 -0.921 1.00 98.81 81 PHE A O 1
ATOM 647 N N . ILE A 1 82 ? 5.611 -2.137 -2.407 1.00 98.44 82 ILE A N 1
ATOM 648 C CA . ILE A 1 82 ? 7.030 -1.796 -2.475 1.00 98.44 82 ILE A CA 1
ATOM 649 C C . ILE A 1 82 ? 7.392 -1.385 -3.895 1.00 98.44 82 ILE A C 1
ATOM 651 O O . ILE A 1 82 ? 7.069 -2.071 -4.854 1.00 98.44 82 ILE A O 1
ATOM 655 N N . CYS A 1 83 ? 8.119 -0.284 -4.028 1.00 97.44 83 CYS A N 1
ATOM 656 C CA . CYS A 1 83 ? 8.789 0.110 -5.255 1.00 97.44 83 CYS A CA 1
ATOM 657 C C . CYS A 1 83 ? 10.267 0.354 -4.931 1.00 97.44 83 CYS A C 1
ATOM 659 O O . CYS A 1 83 ? 10.616 1.200 -4.105 1.00 97.44 83 CYS A O 1
ATOM 661 N N . GLY A 1 84 ? 11.167 -0.418 -5.531 1.00 94.88 84 GLY A N 1
ATOM 662 C CA . GLY A 1 84 ? 12.594 -0.258 -5.265 1.00 94.88 84 GLY A CA 1
ATOM 663 C C . GLY A 1 84 ? 13.140 1.038 -5.868 1.00 94.88 84 GLY A C 1
ATOM 664 O O . GLY A 1 84 ? 12.893 1.332 -7.029 1.00 94.88 84 GLY A O 1
ATOM 665 N N . TYR A 1 85 ? 13.962 1.789 -5.127 1.00 93.75 85 TYR A N 1
ATOM 666 C CA . TYR A 1 85 ? 14.605 3.015 -5.641 1.00 93.75 85 TYR A CA 1
ATOM 667 C C . TYR A 1 85 ? 15.574 2.777 -6.810 1.00 93.75 85 TYR A C 1
ATOM 669 O O . TYR A 1 85 ? 15.984 3.734 -7.467 1.00 93.75 85 TYR A O 1
ATOM 677 N N . TRP A 1 86 ? 15.925 1.518 -7.091 1.00 92.56 86 TRP A N 1
ATOM 678 C CA . TRP A 1 86 ? 16.726 1.144 -8.251 1.00 92.56 86 TRP A CA 1
ATOM 679 C C . TRP A 1 86 ? 16.078 1.594 -9.568 1.00 92.56 86 TRP A C 1
ATOM 681 O O . TRP A 1 86 ? 16.804 1.980 -10.474 1.00 92.56 86 TRP A O 1
ATOM 691 N N . VAL A 1 87 ? 14.742 1.688 -9.642 1.00 92.50 87 VAL A N 1
ATOM 692 C CA . VAL A 1 87 ? 14.013 2.163 -10.838 1.00 92.50 87 VAL A CA 1
ATOM 693 C C . VAL A 1 87 ? 14.381 3.590 -11.268 1.00 92.50 87 VAL A C 1
ATOM 695 O O . VAL A 1 87 ? 14.075 3.986 -12.387 1.00 92.50 87 VAL A O 1
ATOM 698 N N . LEU A 1 88 ? 15.020 4.374 -10.389 1.00 92.25 88 LEU A N 1
ATOM 699 C CA . LEU A 1 88 ? 15.460 5.746 -10.665 1.00 92.25 88 LEU A CA 1
ATOM 700 C C . LEU A 1 88 ? 16.946 5.854 -11.042 1.00 92.25 88 LEU A C 1
ATOM 702 O O . LEU A 1 88 ? 17.410 6.946 -11.377 1.00 92.25 88 LEU A O 1
ATOM 706 N N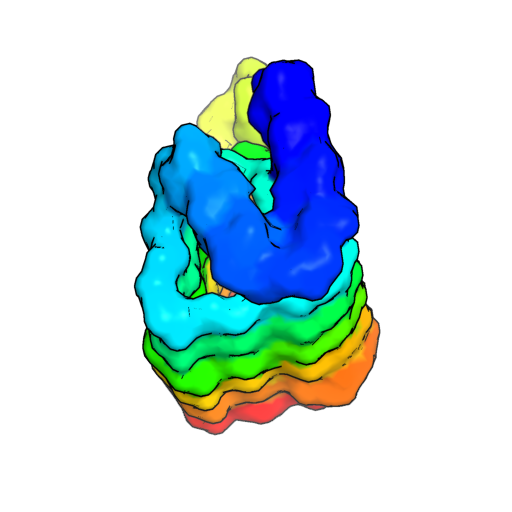 . GLN A 1 89 ? 17.721 4.769 -10.947 1.00 92.44 89 GLN A N 1
ATOM 707 C CA . GLN A 1 89 ? 19.146 4.807 -11.281 1.00 92.44 89 GLN A CA 1
ATOM 708 C C . GLN A 1 89 ? 19.336 5.040 -12.783 1.00 92.44 89 GLN A C 1
ATOM 710 O O . GLN A 1 89 ? 18.531 4.599 -13.601 1.00 92.44 89 GLN A O 1
ATOM 715 N N . ASN A 1 90 ? 20.433 5.708 -13.152 1.00 90.75 90 ASN A N 1
ATOM 716 C CA . ASN A 1 90 ? 20.696 6.107 -14.539 1.00 90.75 90 ASN A CA 1
ATOM 717 C C . ASN A 1 90 ? 20.639 4.931 -15.526 1.00 90.75 90 ASN A C 1
ATOM 719 O O . ASN A 1 90 ? 20.044 5.076 -16.587 1.00 90.75 90 ASN A O 1
ATOM 723 N N . GLN A 1 91 ? 21.162 3.764 -15.140 1.00 89.69 91 GLN A N 1
ATOM 724 C CA . GLN A 1 91 ? 21.155 2.544 -15.960 1.00 89.69 91 GLN A CA 1
ATOM 725 C C . GLN A 1 91 ? 19.754 1.987 -16.263 1.00 89.69 91 GLN A C 1
ATOM 727 O O . GLN A 1 91 ? 19.613 1.140 -17.137 1.00 89.69 91 GLN A O 1
ATOM 732 N N . TYR A 1 92 ? 18.725 2.438 -15.538 1.00 87.44 92 TYR A N 1
ATOM 733 C CA . TYR A 1 92 ? 17.355 1.962 -15.697 1.00 87.44 92 TYR A CA 1
ATOM 734 C C . TYR A 1 92 ? 16.382 3.027 -16.224 1.00 87.44 92 TYR A C 1
ATOM 736 O O . TYR A 1 92 ? 15.194 2.738 -16.377 1.00 87.44 92 TYR A O 1
ATOM 744 N N . LYS A 1 93 ? 16.862 4.242 -16.526 1.00 83.00 93 LYS A N 1
ATOM 745 C CA . LYS A 1 93 ? 16.016 5.357 -16.985 1.00 83.00 93 LYS A CA 1
ATOM 746 C C . LYS A 1 93 ? 15.241 5.031 -18.262 1.00 83.00 93 LYS A C 1
ATOM 748 O O . LYS A 1 93 ? 14.071 5.381 -18.360 1.00 83.00 93 LYS A O 1
ATOM 753 N N . GLU A 1 94 ? 15.858 4.314 -19.196 1.00 84.81 94 GLU A N 1
ATOM 754 C CA . GLU A 1 94 ? 15.248 3.959 -20.486 1.00 84.81 94 GLU A CA 1
ATOM 755 C C . GLU A 1 94 ? 14.051 3.006 -20.352 1.00 84.81 94 GLU A C 1
ATOM 757 O O . GLU A 1 94 ? 13.188 2.962 -21.227 1.00 84.81 94 GLU A O 1
ATOM 762 N N . PHE A 1 95 ? 13.940 2.275 -1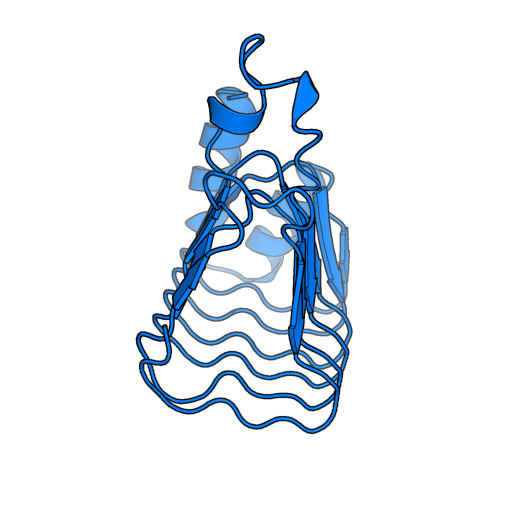9.237 1.00 85.12 95 PHE A N 1
ATOM 763 C CA . PHE A 1 95 ? 12.834 1.343 -19.017 1.00 85.12 95 PHE A CA 1
ATOM 764 C C . PHE A 1 95 ? 11.517 2.022 -18.631 1.00 85.12 95 PHE A C 1
ATOM 766 O O . PHE A 1 95 ? 10.505 1.321 -18.578 1.00 85.12 95 PHE A O 1
ATOM 773 N N . ASN A 1 96 ? 11.524 3.336 -18.360 1.00 85.38 96 ASN A N 1
ATOM 774 C CA . ASN A 1 96 ? 10.333 4.158 -18.118 1.00 85.38 96 ASN A CA 1
ATOM 775 C C . ASN A 1 96 ? 9.317 3.512 -17.155 1.00 85.38 96 ASN A C 1
ATOM 777 O O . ASN A 1 96 ? 8.129 3.386 -17.449 1.00 85.38 96 ASN A O 1
ATOM 781 N N . TYR A 1 97 ? 9.799 3.080 -15.989 1.00 91.69 97 TYR A N 1
ATOM 782 C CA . TYR A 1 97 ? 8.980 2.480 -14.936 1.00 91.69 97 TYR A CA 1
ATOM 783 C C . TYR A 1 97 ? 7.843 3.416 -14.491 1.00 91.69 97 TYR A C 1
ATOM 785 O O . TYR A 1 97 ? 8.091 4.513 -13.976 1.00 91.69 97 TYR A O 1
ATOM 793 N N . SER A 1 98 ? 6.594 2.967 -14.667 1.00 94.50 98 SER A N 1
ATOM 794 C CA . SER A 1 98 ? 5.388 3.750 -14.358 1.00 94.50 98 SER A CA 1
ATOM 795 C C . SER A 1 98 ? 5.226 4.023 -12.861 1.00 94.50 98 SER A C 1
ATOM 797 O O . SER A 1 98 ? 4.894 5.144 -12.477 1.00 94.50 98 SER A O 1
ATOM 799 N N . ARG A 1 99 ? 5.539 3.024 -12.019 1.00 96.75 99 ARG A N 1
ATOM 800 C CA . ARG A 1 99 ? 5.513 3.099 -10.549 1.00 96.75 99 ARG A CA 1
ATOM 801 C C . ARG A 1 99 ? 4.143 3.531 -10.023 1.00 96.75 99 ARG A C 1
ATOM 803 O O . ARG A 1 99 ? 4.031 4.475 -9.236 1.00 96.75 99 ARG A O 1
ATOM 810 N N . THR A 1 100 ? 3.093 2.860 -10.484 1.00 98.31 100 THR A N 1
ATOM 811 C CA . THR A 1 100 ? 1.703 3.247 -10.217 1.00 98.31 100 THR A CA 1
ATOM 812 C C . THR A 1 100 ? 0.938 2.126 -9.532 1.00 98.31 100 THR A C 1
ATOM 814 O O . THR A 1 100 ? 0.858 1.010 -10.039 1.00 98.31 100 THR A O 1
ATOM 817 N N . LEU A 1 101 ? 0.325 2.450 -8.396 1.00 98.81 101 LEU A N 1
ATOM 818 C CA . LEU A 1 101 ? -0.641 1.608 -7.701 1.00 98.81 101 LEU A CA 1
ATOM 819 C C . LEU A 1 101 ? -2.009 2.289 -7.739 1.00 98.81 101 LEU A C 1
ATOM 821 O O . LEU A 1 101 ? -2.172 3.385 -7.199 1.00 98.81 101 LEU A O 1
ATOM 825 N N . GLN A 1 102 ? -2.987 1.622 -8.340 1.00 98.88 102 GLN A N 1
ATOM 826 C CA . GLN A 1 102 ? -4.356 2.108 -8.461 1.00 98.88 102 GLN A CA 1
ATOM 827 C C . GLN A 1 102 ? -5.330 1.050 -7.947 1.00 98.88 102 GLN A C 1
ATOM 829 O O . GLN A 1 102 ? -5.335 -0.091 -8.408 1.00 98.88 102 GLN A O 1
ATOM 834 N N . ILE A 1 103 ? -6.141 1.430 -6.964 1.00 98.81 103 ILE A N 1
ATOM 835 C CA . ILE A 1 103 ? -7.186 0.575 -6.406 1.00 98.81 103 ILE A CA 1
ATOM 836 C C . ILE A 1 103 ? -8.524 1.269 -6.614 1.00 98.81 103 ILE A C 1
ATOM 838 O O . ILE A 1 103 ? -8.763 2.351 -6.066 1.00 98.81 103 ILE A O 1
ATOM 842 N N . GLU A 1 104 ? -9.374 0.638 -7.416 1.00 98.69 104 GLU A N 1
ATOM 843 C CA . GLU A 1 104 ? -10.682 1.158 -7.780 1.00 98.69 104 GLU A CA 1
ATOM 844 C C . GLU A 1 104 ? -11.731 0.983 -6.686 1.00 98.69 104 GLU A C 1
ATOM 846 O O . GLU A 1 104 ? -11.508 0.373 -5.640 1.00 98.69 104 GLU A O 1
ATOM 851 N N . GLN A 1 105 ? -12.892 1.588 -6.922 1.00 98.62 105 GLN A N 1
ATOM 852 C CA . GLN A 1 105 ? -13.955 1.705 -5.936 1.00 98.62 105 GLN A CA 1
ATOM 853 C C . GLN A 1 105 ? -14.461 0.348 -5.441 1.00 98.62 105 GLN A C 1
ATOM 855 O O . GLN A 1 105 ? -14.593 -0.617 -6.198 1.00 98.62 105 GLN A O 1
ATOM 860 N N . SER A 1 106 ? -14.834 0.307 -4.161 1.00 98.69 106 SER A N 1
ATOM 861 C CA . SER A 1 106 ? -15.447 -0.868 -3.521 1.00 98.69 106 SER A CA 1
ATOM 862 C C . SER A 1 106 ? -14.597 -2.147 -3.592 1.00 98.69 106 SER A C 1
ATOM 864 O O . SER A 1 106 ? -15.127 -3.252 -3.485 1.00 98.69 106 SER A O 1
ATOM 866 N N . ALA A 1 107 ? -13.283 -2.012 -3.788 1.00 98.75 107 ALA A N 1
ATOM 867 C CA . ALA A 1 107 ? -12.352 -3.130 -3.793 1.00 98.75 107 ALA A CA 1
ATOM 868 C C . ALA A 1 107 ? -11.953 -3.557 -2.370 1.00 98.75 107 ALA A C 1
ATOM 870 O O . ALA A 1 107 ? -11.957 -2.766 -1.417 1.00 98.75 107 ALA A O 1
ATOM 871 N N . LEU A 1 108 ? -11.550 -4.820 -2.239 1.00 98.81 108 LEU A N 1
ATOM 872 C CA . LEU A 1 108 ? -11.042 -5.394 -0.996 1.00 98.81 108 LEU A CA 1
ATOM 873 C C . LEU A 1 108 ? -9.648 -5.971 -1.229 1.00 98.81 108 LEU A C 1
ATOM 875 O O . LEU A 1 108 ? -9.438 -6.777 -2.126 1.00 98.81 108 LEU A O 1
ATOM 879 N N . ILE A 1 109 ? -8.703 -5.607 -0.373 1.00 98.81 109 ILE A N 1
ATOM 880 C CA . ILE A 1 109 ? -7.450 -6.339 -0.201 1.00 98.81 109 ILE A CA 1
ATOM 881 C C . ILE A 1 109 ? -7.457 -6.850 1.230 1.00 98.81 109 ILE A C 1
ATOM 883 O O . ILE A 1 109 ? -7.629 -6.059 2.159 1.00 98.81 109 ILE A O 1
ATOM 887 N N . THR A 1 110 ? -7.297 -8.155 1.424 1.00 98.69 110 THR A N 1
ATOM 888 C CA . THR A 1 110 ? -7.210 -8.757 2.757 1.00 98.69 110 THR A CA 1
ATOM 889 C C . THR A 1 110 ? -5.857 -8.447 3.409 1.00 98.69 110 THR A C 1
ATOM 891 O O . THR A 1 110 ? -5.481 -7.276 3.515 1.00 98.69 110 THR A O 1
ATOM 894 N N . SER A 1 111 ? -5.129 -9.433 3.925 1.00 98.38 111 SER A N 1
ATOM 895 C CA . SER A 1 111 ? -3.954 -9.176 4.760 1.00 98.38 111 SER A CA 1
ATOM 896 C C . SER A 1 111 ? -2.735 -9.937 4.264 1.00 98.38 111 SER A C 1
ATOM 898 O O . SER A 1 111 ? -2.847 -11.021 3.700 1.00 98.38 111 SER A O 1
ATOM 900 N N . ASN A 1 112 ? -1.555 -9.400 4.565 1.00 98.56 112 ASN A N 1
ATOM 901 C CA . ASN A 1 112 ? -0.275 -10.068 4.354 1.00 98.56 112 ASN A CA 1
ATOM 902 C C . ASN A 1 112 ? 0.012 -10.436 2.880 1.00 98.56 112 ASN A C 1
ATOM 904 O O . ASN A 1 112 ? 0.588 -11.484 2.592 1.00 98.56 112 ASN A O 1
ATOM 908 N N . HIS A 1 113 ? -0.409 -9.582 1.945 1.00 98.75 113 HIS A N 1
ATOM 909 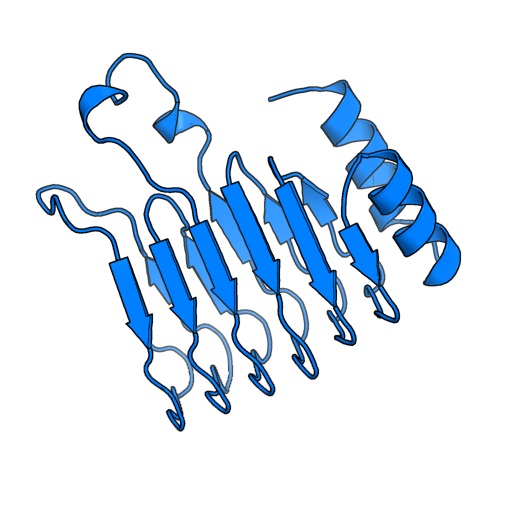C CA . HIS A 1 113 ? -0.063 -9.669 0.525 1.00 98.75 113 HIS A CA 1
ATOM 910 C C . HIS A 1 113 ? 1.177 -8.831 0.195 1.00 98.75 113 HIS A C 1
ATOM 912 O O . HIS A 1 113 ? 1.524 -7.884 0.912 1.00 98.75 113 HIS A O 1
ATOM 918 N N . TYR A 1 114 ? 1.830 -9.166 -0.915 1.00 98.69 114 TYR A N 1
ATOM 919 C CA . TYR A 1 114 ? 3.000 -8.454 -1.416 1.00 98.69 114 TYR A CA 1
ATOM 920 C C . TYR A 1 114 ? 2.748 -7.907 -2.822 1.00 98.69 114 TYR A C 1
ATOM 922 O O . TYR A 1 114 ? 2.301 -8.622 -3.712 1.00 98.69 114 TYR A O 1
ATOM 930 N N . PHE A 1 115 ? 3.068 -6.639 -3.031 1.00 98.56 115 PHE A N 1
ATOM 931 C CA . PHE A 1 115 ? 2.939 -5.963 -4.310 1.00 98.56 115 PHE A CA 1
ATOM 932 C C . PHE A 1 115 ? 4.255 -5.254 -4.614 1.00 98.56 115 PHE A C 1
ATOM 934 O O . PHE A 1 115 ? 4.636 -4.320 -3.907 1.00 98.56 115 PHE A O 1
ATOM 941 N N . ASP A 1 116 ? 4.935 -5.685 -5.668 1.00 97.25 116 ASP A N 1
ATOM 942 C CA . ASP A 1 116 ? 6.057 -4.961 -6.253 1.00 97.25 116 ASP A CA 1
ATOM 943 C C . ASP A 1 116 ? 5.532 -4.054 -7.370 1.00 97.25 116 ASP A C 1
ATOM 945 O O . ASP A 1 116 ? 4.933 -4.520 -8.340 1.00 97.25 116 ASP A O 1
ATOM 949 N N . ILE A 1 117 ? 5.732 -2.747 -7.202 1.00 97.56 117 ILE A N 1
ATOM 950 C CA . ILE A 1 117 ? 5.170 -1.660 -8.012 1.00 97.56 117 ILE A CA 1
ATOM 951 C C . ILE A 1 117 ? 6.296 -0.950 -8.780 1.00 97.56 117 ILE A C 1
ATOM 953 O O . ILE A 1 117 ? 6.478 0.263 -8.691 1.00 97.56 117 ILE A O 1
ATOM 957 N N . ALA A 1 118 ? 7.117 -1.703 -9.515 1.00 95.38 118 ALA A N 1
ATOM 958 C CA . ALA A 1 118 ? 8.028 -1.113 -10.495 1.00 95.38 118 ALA A CA 1
ATOM 959 C C . ALA A 1 118 ? 7.251 -0.592 -11.723 1.00 95.38 118 ALA A C 1
ATOM 961 O O . ALA A 1 118 ? 7.489 0.513 -12.206 1.00 95.38 118 ALA A O 1
ATOM 962 N N . GLY A 1 119 ? 6.292 -1.373 -12.218 1.00 95.75 119 GLY A N 1
ATOM 963 C CA . GLY A 1 119 ? 5.369 -1.002 -13.287 1.00 95.75 119 GLY A CA 1
ATOM 964 C C . GLY A 1 119 ? 4.058 -0.424 -12.761 1.00 95.75 119 GLY A C 1
ATOM 965 O O . GLY A 1 119 ? 4.056 0.452 -11.894 1.00 95.75 119 GLY A O 1
ATOM 966 N N . THR A 1 120 ? 2.946 -0.911 -13.308 1.00 97.06 120 THR A N 1
ATOM 967 C CA . THR A 1 120 ? 1.593 -0.483 -12.934 1.00 97.06 120 THR A CA 1
ATOM 968 C C . THR A 1 120 ? 0.809 -1.665 -12.380 1.00 97.06 120 THR A C 1
ATOM 970 O O . THR A 1 120 ? 0.752 -2.718 -13.011 1.00 97.06 120 THR A O 1
ATOM 973 N N . PHE A 1 121 ? 0.160 -1.484 -11.234 1.00 98.38 121 PHE A N 1
ATOM 974 C CA . PHE A 1 121 ? -0.832 -2.417 -10.711 1.00 98.38 121 PHE A CA 1
ATOM 975 C C . PHE A 1 121 ? -2.187 -1.719 -10.591 1.00 98.38 121 PHE A C 1
ATOM 977 O O . PHE A 1 121 ? -2.294 -0.683 -9.929 1.00 98.38 121 PHE A O 1
ATOM 984 N N . ILE A 1 122 ? -3.211 -2.301 -11.214 1.00 98.81 122 ILE A N 1
ATOM 985 C CA . ILE A 1 122 ? -4.598 -1.833 -11.152 1.00 98.81 122 ILE A CA 1
ATOM 986 C C . ILE A 1 122 ? -5.474 -2.965 -10.616 1.00 98.81 122 ILE A C 1
ATOM 988 O O . ILE A 1 122 ? -5.564 -4.027 -11.236 1.00 98.81 122 ILE A O 1
ATOM 992 N N . LEU A 1 123 ? -6.155 -2.713 -9.498 1.00 98.81 123 LEU A N 1
ATOM 993 C CA . LEU A 1 123 ? -7.254 -3.546 -9.011 1.00 98.81 123 LEU A CA 1
ATOM 994 C C . LEU A 1 123 ? -8.577 -2.877 -9.376 1.00 98.81 123 LEU A C 1
ATOM 996 O O . LEU A 1 123 ? -8.867 -1.801 -8.858 1.00 98.81 123 LEU A O 1
ATOM 1000 N N . GLY A 1 124 ? -9.341 -3.500 -10.275 1.00 98.75 124 GLY A N 1
ATOM 1001 C CA . GLY A 1 124 ? -10.625 -2.991 -10.751 1.00 98.75 124 GLY A CA 1
ATOM 1002 C C . GLY A 1 124 ? -11.724 -2.947 -9.688 1.00 98.75 124 GLY A C 1
ATOM 1003 O O . GLY A 1 124 ? -11.558 -3.383 -8.548 1.00 98.75 124 GLY A O 1
ATOM 1004 N N . GLU A 1 125 ? -12.860 -2.363 -10.066 1.00 98.75 125 GLU A N 1
ATOM 1005 C CA . GLU A 1 125 ? -13.971 -2.114 -9.147 1.00 98.75 125 GLU A CA 1
ATOM 1006 C C . GLU A 1 125 ? -14.566 -3.412 -8.613 1.00 98.75 125 GLU A C 1
ATOM 1008 O O . GLU A 1 125 ? -14.677 -4.393 -9.346 1.00 98.75 125 GLU A O 1
ATOM 1013 N N . ARG A 1 126 ? -15.014 -3.399 -7.352 1.00 98.69 126 ARG A N 1
ATOM 1014 C CA . ARG A 1 126 ? -15.668 -4.557 -6.708 1.00 98.69 126 ARG A CA 1
ATOM 1015 C C . ARG A 1 126 ? -14.821 -5.840 -6.748 1.00 98.69 126 ARG A C 1
ATOM 1017 O O . ARG A 1 126 ? -15.344 -6.928 -6.531 1.00 98.69 126 ARG A O 1
ATOM 1024 N N . SER A 1 127 ? -13.513 -5.711 -6.972 1.00 98.75 127 SER A N 1
ATOM 1025 C CA . SER A 1 127 ? -12.588 -6.838 -7.052 1.00 98.75 127 SER A CA 1
ATOM 1026 C C . SER A 1 127 ? -11.840 -7.058 -5.749 1.00 98.75 127 SER A C 1
ATOM 1028 O O . SER A 1 127 ? -11.538 -6.121 -5.002 1.00 98.75 127 SER A O 1
ATOM 1030 N N . TRP A 1 128 ? -11.601 -8.326 -5.438 1.00 98.62 128 TRP A N 1
ATOM 1031 C CA . TRP A 1 128 ? -11.085 -8.763 -4.151 1.00 98.62 128 TRP A CA 1
ATOM 1032 C C . TRP A 1 128 ? -9.761 -9.497 -4.340 1.00 98.62 128 TRP A C 1
ATOM 1034 O O . TRP A 1 128 ? -9.694 -10.493 -5.055 1.00 98.62 128 TRP A O 1
ATOM 1044 N N . ILE A 1 129 ? -8.720 -9.037 -3.653 1.00 98.62 129 ILE A N 1
ATOM 1045 C CA . ILE A 1 129 ? -7.551 -9.856 -3.337 1.00 98.62 129 ILE A CA 1
ATOM 1046 C C . ILE A 1 129 ? -7.840 -10.482 -1.982 1.00 98.62 129 ILE A C 1
ATOM 1048 O O . ILE A 1 129 ? -7.797 -9.784 -0.967 1.00 98.62 129 ILE A O 1
ATOM 1052 N N . ALA A 1 130 ? -8.218 -11.756 -1.990 1.00 97.25 130 ALA A N 1
ATOM 1053 C CA . ALA A 1 130 ? -8.686 -12.475 -0.818 1.00 97.25 130 ALA A CA 1
ATOM 1054 C C . ALA A 1 130 ? -7.609 -13.399 -0.228 1.00 97.25 130 ALA A C 1
ATOM 1056 O O . ALA A 1 130 ? -6.559 -13.660 -0.820 1.00 97.25 130 ALA A O 1
ATOM 1057 N N . GLY A 1 131 ? -7.898 -13.932 0.961 1.00 96.75 131 GLY A N 1
ATOM 1058 C CA . GLY A 1 131 ? -6.999 -14.828 1.678 1.00 96.75 131 GLY A CA 1
ATOM 1059 C C . GLY A 1 131 ? -5.765 -14.108 2.221 1.00 96.75 131 GLY A C 1
ATOM 1060 O O . GLY A 1 131 ? -5.869 -13.046 2.832 1.00 96.75 131 GLY A O 1
ATOM 1061 N N . ILE A 1 132 ? -4.598 -14.726 2.054 1.00 97.69 132 ILE A N 1
ATOM 1062 C CA . ILE A 1 132 ? -3.308 -14.207 2.516 1.00 97.69 132 ILE A CA 1
ATOM 1063 C C . ILE A 1 132 ? -2.185 -14.599 1.551 1.00 97.69 132 ILE A C 1
ATOM 1065 O O . ILE A 1 132 ? -2.275 -15.597 0.834 1.00 97.69 132 ILE A O 1
ATOM 1069 N N . GLY A 1 133 ? -1.090 -13.839 1.552 1.00 97.31 133 GLY A N 1
ATOM 1070 C CA . GLY A 1 133 ? 0.175 -14.276 0.955 1.00 97.31 133 GLY A CA 1
ATOM 1071 C C . GLY A 1 133 ? 0.263 -14.229 -0.573 1.00 97.31 133 GLY A C 1
ATOM 1072 O O . GLY A 1 133 ? 1.268 -14.685 -1.117 1.00 97.31 133 GLY A O 1
ATOM 1073 N N . SER A 1 134 ? -0.749 -13.698 -1.268 1.00 98.50 134 SER A N 1
ATOM 1074 C CA . SER A 1 134 ? -0.670 -13.451 -2.719 1.00 98.50 134 SER A CA 1
ATOM 1075 C C . SER A 1 134 ? 0.397 -12.404 -3.051 1.00 98.50 134 SER A C 1
ATOM 1077 O O . SER A 1 134 ? 0.642 -11.490 -2.255 1.00 98.50 134 SER A O 1
ATOM 1079 N N . GLN A 1 135 ? 1.026 -12.545 -4.215 1.00 98.19 135 GLN A N 1
ATOM 1080 C CA . GLN A 1 135 ? 2.124 -11.706 -4.674 1.00 98.19 135 GLN A CA 1
ATOM 1081 C C . GLN A 1 135 ? 1.861 -11.207 -6.092 1.00 98.19 135 GLN A C 1
ATOM 1083 O O . GLN A 1 135 ? 1.428 -11.972 -6.945 1.00 98.19 135 GLN A O 1
ATOM 1088 N N . PHE A 1 136 ? 2.154 -9.935 -6.343 1.00 97.38 136 PHE A N 1
ATOM 1089 C CA . PHE A 1 136 ? 2.025 -9.328 -7.665 1.00 97.38 136 PHE A CA 1
ATOM 1090 C C . PHE A 1 136 ? 3.316 -8.601 -7.999 1.00 97.38 136 PHE A C 1
ATOM 1092 O O . PHE A 1 136 ? 3.693 -7.654 -7.307 1.00 97.38 136 PHE A O 1
ATOM 1099 N N . TRP A 1 137 ? 3.992 -9.055 -9.049 1.00 95.62 137 TRP A N 1
ATOM 1100 C CA . TRP A 1 137 ? 5.303 -8.553 -9.433 1.00 95.62 137 TRP A CA 1
ATOM 1101 C C . TRP A 1 137 ? 5.205 -7.809 -10.756 1.00 95.62 137 TRP A C 1
ATOM 1103 O O . TRP A 1 137 ? 4.984 -8.408 -11.804 1.00 95.62 137 TRP A O 1
ATOM 1113 N N . THR A 1 138 ? 5.329 -6.483 -10.703 1.00 93.69 138 THR A N 1
ATOM 1114 C CA . THR A 1 138 ? 5.286 -5.644 -11.911 1.00 93.69 138 THR A CA 1
ATOM 1115 C C . THR A 1 138 ? 6.677 -5.354 -12.471 1.00 93.69 138 THR A C 1
ATOM 1117 O O . THR A 1 138 ? 6.800 -4.710 -13.509 1.00 93.69 138 THR A O 1
ATOM 1120 N N . HIS A 1 139 ? 7.751 -5.825 -11.840 1.00 86.00 139 HIS A N 1
ATOM 1121 C CA . HIS A 1 139 ? 9.037 -5.930 -12.515 1.00 86.00 139 HIS A CA 1
ATOM 1122 C C . HIS A 1 139 ? 9.108 -7.215 -13.351 1.00 86.00 139 HIS A C 1
ATOM 1124 O O . HIS A 1 139 ? 8.516 -8.237 -13.024 1.00 86.00 139 HIS A O 1
ATOM 1130 N N . GLY A 1 140 ? 9.871 -7.175 -14.437 1.00 73.88 140 GLY A N 1
ATOM 1131 C CA . GLY A 1 140 ? 10.134 -8.349 -15.256 1.00 73.88 140 GLY A CA 1
ATOM 1132 C C . GLY A 1 140 ? 11.261 -8.054 -16.228 1.00 73.88 140 GLY A C 1
ATOM 1133 O O . GLY A 1 140 ? 11.228 -7.041 -16.935 1.00 73.88 140 GLY A O 1
ATOM 1134 N N . ALA A 1 141 ? 12.272 -8.919 -16.243 1.00 58.12 141 ALA A N 1
ATOM 1135 C CA . ALA A 1 141 ? 13.326 -8.867 -17.243 1.00 58.12 141 ALA A CA 1
ATOM 1136 C C . ALA A 1 141 ? 12.715 -9.230 -18.607 1.00 58.12 141 ALA A C 1
ATOM 1138 O O . ALA A 1 141 ? 12.134 -10.298 -18.766 1.00 58.12 141 ALA A O 1
ATOM 1139 N N . GLY A 1 142 ? 12.796 -8.318 -19.577 1.00 66.12 142 GLY A N 1
ATOM 1140 C CA . GLY A 1 142 ? 12.385 -8.574 -20.963 1.00 66.12 142 GLY A CA 1
ATOM 1141 C C . GLY A 1 142 ? 10.966 -8.145 -21.355 1.00 66.12 142 GLY A C 1
ATOM 1142 O O . GLY A 1 142 ? 10.706 -8.031 -22.549 1.00 66.12 142 GLY A O 1
ATOM 1143 N N . THR A 1 143 ? 10.067 -7.825 -20.415 1.00 71.25 143 THR A N 1
ATOM 1144 C CA . THR A 1 143 ? 8.761 -7.236 -20.775 1.00 71.25 143 THR A CA 1
ATOM 1145 C C . THR A 1 143 ? 8.816 -5.709 -20.779 1.00 71.25 143 THR A C 1
ATOM 1147 O O . THR A 1 143 ? 9.239 -5.080 -19.804 1.00 71.25 143 THR A O 1
ATOM 1150 N N . GLN A 1 144 ? 8.379 -5.101 -21.886 1.00 74.25 144 GLN A N 1
ATOM 1151 C CA . GLN A 1 144 ? 8.192 -3.651 -21.973 1.00 74.25 144 GLN A CA 1
ATOM 1152 C C . GLN A 1 144 ? 6.884 -3.214 -21.300 1.00 74.25 144 GLN A C 1
ATOM 1154 O O . GLN A 1 144 ? 6.848 -2.165 -20.660 1.00 74.25 144 GLN A O 1
ATOM 1159 N N . ASN A 1 145 ? 5.827 -4.037 -21.376 1.00 84.50 145 ASN A N 1
ATOM 1160 C CA . ASN A 1 145 ? 4.573 -3.770 -20.678 1.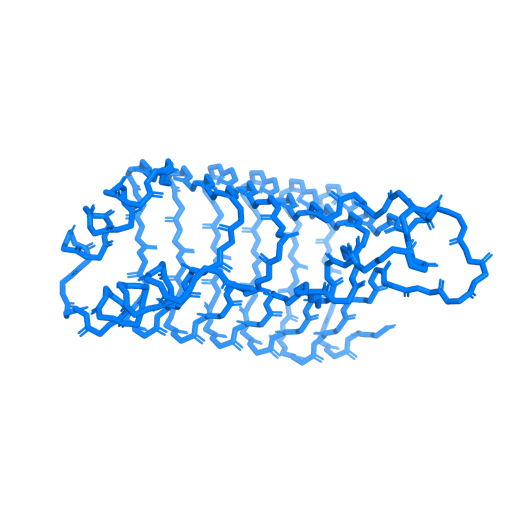00 84.50 145 ASN A CA 1
ATOM 1161 C C . ASN A 1 145 ? 4.568 -4.454 -19.306 1.00 84.50 145 ASN A C 1
ATOM 1163 O O . ASN A 1 145 ? 4.458 -5.673 -19.185 1.00 84.50 145 ASN A O 1
ATOM 1167 N N . ARG A 1 146 ? 4.677 -3.629 -18.269 1.00 90.62 146 ARG A N 1
ATOM 1168 C CA . ARG A 1 146 ? 4.786 -4.025 -16.861 1.00 90.62 146 ARG A CA 1
ATOM 1169 C C . ARG A 1 146 ? 3.490 -3.787 -16.086 1.00 90.62 146 ARG A C 1
ATOM 1171 O O . ARG A 1 146 ? 3.511 -3.446 -14.906 1.00 90.62 146 ARG A O 1
ATOM 1178 N N . THR A 1 147 ? 2.359 -3.892 -16.776 1.00 94.25 147 THR A N 1
ATOM 1179 C CA . THR A 1 147 ? 1.043 -3.632 -16.192 1.00 94.25 147 THR A CA 1
ATOM 1180 C C . THR A 1 147 ? 0.377 -4.932 -15.777 1.00 94.25 147 THR A C 1
ATOM 1182 O O . THR A 1 147 ? 0.080 -5.775 -16.619 1.00 94.25 147 THR A O 1
ATOM 1185 N N . ILE A 1 148 ? 0.063 -5.055 -14.492 1.00 96.25 148 ILE A N 1
ATOM 1186 C CA . ILE A 1 148 ? -0.915 -6.020 -13.997 1.00 96.25 148 ILE A CA 1
ATOM 1187 C C . ILE A 1 148 ? -2.239 -5.275 -13.844 1.00 96.25 148 ILE A C 1
ATOM 1189 O O . ILE A 1 148 ? -2.338 -4.318 -13.075 1.00 96.25 148 ILE A O 1
ATOM 1193 N N . LYS A 1 149 ? -3.263 -5.713 -14.577 1.00 97.62 149 LYS A N 1
ATOM 1194 C CA . LYS A 1 149 ? -4.623 -5.180 -14.471 1.00 97.62 149 LYS A CA 1
ATOM 1195 C C . LYS A 1 149 ? -5.585 -6.311 -14.145 1.00 97.62 149 LYS A C 1
ATOM 1197 O O . LYS A 1 149 ? -5.853 -7.159 -14.990 1.00 97.62 149 LYS A O 1
ATOM 1202 N N . ILE A 1 150 ? -6.124 -6.288 -12.933 1.00 98.12 150 ILE A N 1
ATOM 1203 C CA . ILE A 1 150 ? -7.269 -7.110 -12.546 1.00 98.12 150 ILE A CA 1
ATOM 1204 C C . ILE A 1 150 ? -8.520 -6.317 -12.913 1.00 98.12 150 ILE A C 1
ATOM 1206 O O . ILE A 1 150 ? -8.628 -5.137 -12.575 1.00 98.12 150 ILE A O 1
ATOM 1210 N N . GLY A 1 151 ? -9.432 -6.947 -13.653 1.00 98.12 151 GLY A N 1
ATOM 1211 C CA . GLY A 1 151 ? -10.683 -6.328 -14.083 1.00 98.12 151 GLY A CA 1
ATOM 1212 C C . GLY A 1 151 ? -11.623 -6.010 -12.920 1.00 98.12 151 GLY A C 1
ATOM 1213 O O . GLY A 1 151 ? -11.270 -6.158 -11.748 1.00 98.12 151 GLY A O 1
ATOM 1214 N N . SER A 1 152 ? -12.829 -5.565 -13.253 1.00 98.62 152 SER A N 1
ATOM 1215 C CA . SER A 1 152 ? -13.903 -5.412 -12.271 1.00 98.62 152 SER A CA 1
ATOM 1216 C C . SER A 1 152 ? -14.535 -6.765 -11.935 1.00 98.62 152 SER A C 1
ATOM 1218 O O . SER A 1 152 ? -14.431 -7.705 -12.725 1.00 98.62 152 SER A O 1
ATOM 1220 N N . ASP A 1 153 ? -15.178 -6.857 -10.771 1.00 98.50 153 ASP A N 1
ATOM 1221 C CA . ASP A 1 153 ? -15.956 -8.026 -10.328 1.00 98.50 153 ASP A CA 1
ATOM 1222 C C . ASP A 1 153 ? -15.140 -9.334 -10.264 1.00 98.50 153 ASP A C 1
ATOM 1224 O O . ASP A 1 153 ? -15.649 -10.436 -10.464 1.00 98.50 153 ASP A O 1
ATOM 1228 N N . CYS A 1 154 ? -13.842 -9.215 -9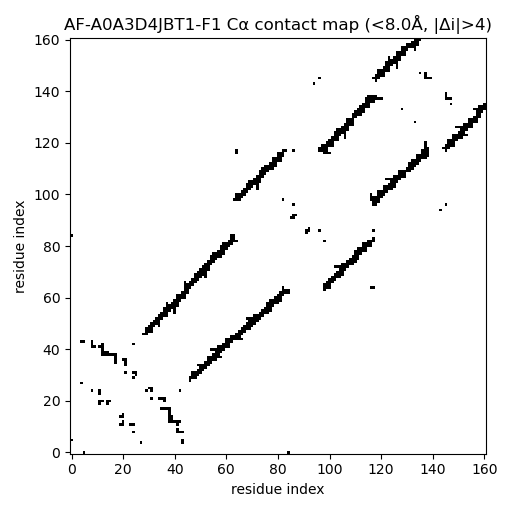.987 1.00 98.56 154 CYS A N 1
ATOM 1229 C CA . CYS A 1 154 ? -12.916 -10.339 -9.911 1.00 98.56 154 CYS A CA 1
ATOM 1230 C C . CYS A 1 154 ? -12.695 -10.786 -8.461 1.00 98.56 154 CYS A C 1
ATOM 1232 O O . CYS A 1 154 ? -12.500 -9.966 -7.565 1.00 98.56 154 CYS A O 1
ATOM 1234 N N . TYR A 1 155 ? -12.603 -12.096 -8.240 1.00 98.31 155 TYR A N 1
ATOM 1235 C CA . TYR A 1 155 ? -12.175 -12.672 -6.966 1.00 98.31 155 TYR A CA 1
ATOM 1236 C C . TYR A 1 155 ? -10.842 -13.394 -7.151 1.00 98.31 155 TYR A C 1
ATOM 1238 O O . TYR A 1 155 ? -10.763 -14.387 -7.873 1.00 98.31 155 TYR A O 1
ATOM 1246 N N . ILE A 1 156 ? -9.790 -12.900 -6.501 1.00 98.31 156 ILE A N 1
ATOM 1247 C CA . ILE A 1 156 ? -8.459 -13.500 -6.544 1.00 98.31 156 ILE A CA 1
ATOM 1248 C C . ILE A 1 156 ? -8.223 -14.241 -5.236 1.00 98.31 156 ILE A C 1
ATOM 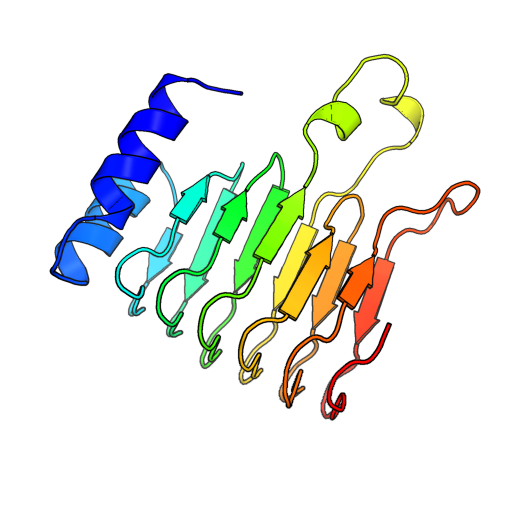1250 O O . ILE A 1 156 ? -8.256 -13.646 -4.159 1.00 98.31 156 ILE A O 1
ATOM 1254 N N . GLY A 1 157 ? -7.999 -15.549 -5.344 1.00 96.81 157 GLY A N 1
ATOM 1255 C CA . GLY A 1 157 ? -7.808 -16.428 -4.198 1.00 96.81 157 GLY A CA 1
ATOM 1256 C C . GLY A 1 157 ? -6.512 -16.179 -3.418 1.00 96.81 157 GLY A C 1
ATOM 1257 O O . GLY A 1 157 ? -5.684 -15.322 -3.738 1.00 96.81 157 GLY A O 1
ATOM 1258 N N . SER A 1 158 ? -6.338 -16.984 -2.373 1.00 97.19 158 SER A N 1
ATOM 1259 C CA . SER A 1 158 ? -5.178 -16.918 -1.485 1.00 97.19 158 SER A CA 1
ATOM 1260 C C . SER A 1 158 ? -3.902 -17.411 -2.174 1.00 97.19 158 SER A C 1
ATOM 1262 O O . SER A 1 158 ? -3.936 -18.393 -2.910 1.00 97.19 158 SER A O 1
ATOM 1264 N N . ALA A 1 159 ? -2.765 -16.790 -1.851 1.00 96.69 159 ALA A N 1
ATOM 1265 C CA . ALA A 1 159 ? -1.422 -17.226 -2.247 1.00 96.69 159 ALA A CA 1
ATOM 1266 C C . ALA A 1 159 ? -1.168 -17.361 -3.768 1.00 96.69 159 ALA A C 1
ATOM 1268 O O . ALA A 1 159 ? -0.316 -18.147 -4.184 1.00 96.69 159 ALA A O 1
ATOM 1269 N N . VAL A 1 160 ? -1.861 -16.566 -4.589 1.00 95.50 160 VAL A N 1
ATOM 1270 C CA . VAL A 1 160 ? -1.591 -16.436 -6.037 1.00 95.50 160 VAL A CA 1
ATOM 1271 C C . VAL A 1 160 ? -0.239 -15.743 -6.265 1.00 95.50 160 VAL A C 1
ATOM 1273 O O . VAL A 1 160 ? 0.130 -14.872 -5.475 1.00 95.50 160 VAL A O 1
ATOM 1276 N N . ARG A 1 161 ? 0.506 -16.128 -7.306 1.00 88.69 161 ARG A N 1
ATOM 1277 C CA . ARG A 1 161 ? 1.810 -15.556 -7.683 1.00 88.69 161 ARG A CA 1
ATOM 1278 C C . ARG A 1 161 ? 1.907 -15.366 -9.188 1.00 88.69 161 ARG A C 1
ATOM 1280 O O . ARG A 1 161 ? 1.279 -16.185 -9.895 1.00 88.69 161 ARG A O 1
#

Secondary structure (DSSP, 8-state):
--HHHHHHHHHHHT-SSHHHHHHHHHHTT-EEES-EE-TT-EEE-SEEEEES-EE-TT-EEESS-EEEE-TT-EE-SS-EEE--GGGGSGGGGGG----EEEE-TT-EEEES-EEE-SSEEEE-TT-EEEEE--EEE---TT-S--EEEE-TT-EE-TT--

pLDDT: mean 95.52, std 6.55, range [58.12, 98.88]